Protein AF-A0A822D281-F1 (afdb_monomer)

pLDDT: mean 79.09, std 17.86, range [43.78, 98.06]

Nearest PDB structures (foldseek):
  8pnp-assembly1_B  TM=7.720E-01  e=4.452E+00  Influenza A virus (A/Zhejiang/DTID-ZJU01/2013(H7N9))
  8rmr-assembly1_B  TM=7.589E-01  e=4.452E+00  Influenza A virus (A/Zhejiang/DTID-ZJU01/2013(H7N9))
  8r3l-assembly1_B  TM=7.722E-01  e=6.696E+00  Influenza A virus (A/Zhejiang/DTID-ZJU01/2013(H7N9))

Foldseek 3Di:
DPDDVLVVVLVVQLVVLVVCVVVVVDDPVVSVVSNDDPVVSVVCVVPPPPPPPPPPPPPPDDDD

Secondary structure (DSSP, 8-state):
----HHHHHHHHHHHHHHHHHHTTSS-HHHHHHHS--HHHHHHHHHH-----------------

Radius of gyration: 19.82 Å; Cα contacts (8 Å, |Δi|>4): 18; chains: 1; bounding box: 36×54×40 Å

Structure (mmCIF, N/CA/C/O backbone):
data_AF-A0A822D281-F1
#
_entry.id   AF-A0A822D281-F1
#
loop_
_atom_site.group_PDB
_atom_site.id
_atom_site.type_symbol
_atom_site.label_atom_id
_atom_site.label_alt_id
_atom_site.label_comp_id
_atom_site.label_asym_id
_atom_site.label_entity_id
_atom_site.label_seq_id
_atom_site.pdbx_PDB_ins_code
_atom_site.Cartn_x
_atom_site.Cartn_y
_atom_site.Cartn_z
_atom_site.occupancy
_atom_site.B_iso_or_equiv
_atom_site.auth_seq_id
_atom_site.auth_comp_id
_atom_site.auth_asym_id
_atom_site.auth_atom_id
_atom_site.pdbx_PDB_model_num
ATOM 1 N N . LEU A 1 1 ? 26.369 -5.882 -1.795 1.00 47.03 1 LEU A N 1
ATOM 2 C CA . LEU A 1 1 ? 25.020 -5.408 -1.426 1.00 47.03 1 LEU A CA 1
ATOM 3 C C . LEU A 1 1 ? 24.527 -4.470 -2.520 1.00 47.03 1 LEU A C 1
ATOM 5 O O . LEU A 1 1 ? 24.902 -3.307 -2.520 1.00 47.03 1 LEU A O 1
ATOM 9 N N . SER A 1 2 ? 23.767 -4.972 -3.493 1.00 54.84 2 SER A N 1
ATOM 10 C CA . SER A 1 2 ? 23.055 -4.106 -4.435 1.00 54.84 2 SER A CA 1
ATOM 11 C C . SER A 1 2 ? 21.781 -3.627 -3.740 1.00 54.84 2 SER A C 1
ATOM 13 O O . SER A 1 2 ? 20.800 -4.369 -3.675 1.00 54.84 2 SER A O 1
ATOM 15 N N . SER A 1 3 ? 21.802 -2.434 -3.147 1.00 64.00 3 SER A N 1
ATOM 16 C CA . SER A 1 3 ? 20.543 -1.812 -2.737 1.00 64.00 3 SER A CA 1
ATOM 17 C C . SER A 1 3 ? 19.740 -1.513 -4.004 1.00 64.00 3 SER A C 1
ATOM 19 O O . SER A 1 3 ? 20.236 -0.839 -4.908 1.00 64.00 3 SER A O 1
ATOM 21 N N . ASN A 1 4 ? 18.532 -2.071 -4.095 1.00 77.75 4 ASN A N 1
ATOM 22 C CA . ASN A 1 4 ? 17.579 -1.667 -5.113 1.00 77.75 4 ASN A CA 1
ATOM 23 C C . ASN A 1 4 ? 16.754 -0.507 -4.527 1.00 77.75 4 ASN A C 1
ATOM 25 O O . ASN A 1 4 ? 15.937 -0.759 -3.635 1.00 77.75 4 ASN A O 1
ATOM 29 N N . PRO A 1 5 ? 16.920 0.734 -5.020 1.00 80.94 5 PRO 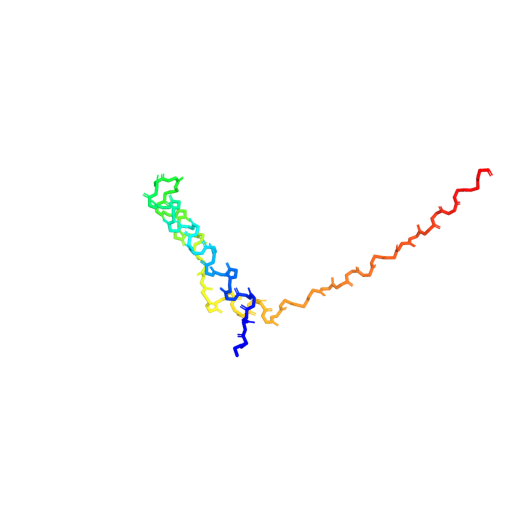A N 1
ATOM 30 C CA . PRO A 1 5 ? 16.202 1.895 -4.495 1.00 80.94 5 PRO A CA 1
ATOM 31 C C . PRO A 1 5 ? 14.676 1.740 -4.584 1.00 80.94 5 PRO A C 1
ATOM 33 O O . PRO A 1 5 ? 13.953 2.312 -3.771 1.00 80.94 5 PRO A O 1
ATOM 36 N N . PHE A 1 6 ? 14.170 0.927 -5.518 1.00 84.50 6 PHE A N 1
ATOM 37 C CA . PHE A 1 6 ? 12.749 0.594 -5.586 1.00 84.50 6 PHE A CA 1
ATOM 38 C C . PHE A 1 6 ? 12.275 -0.171 -4.342 1.00 84.50 6 PHE A C 1
ATOM 40 O O . PHE A 1 6 ? 11.256 0.193 -3.756 1.00 84.50 6 PHE A O 1
ATOM 47 N N . ASN A 1 7 ? 13.029 -1.184 -3.900 1.00 86.00 7 ASN A N 1
ATOM 48 C CA . ASN A 1 7 ? 12.678 -1.960 -2.708 1.00 86.00 7 ASN A CA 1
ATOM 49 C C . ASN A 1 7 ? 12.682 -1.079 -1.454 1.00 86.00 7 ASN A C 1
ATOM 51 O O . ASN A 1 7 ? 11.766 -1.173 -0.645 1.00 86.00 7 ASN A O 1
ATOM 55 N N . GLU A 1 8 ? 13.650 -0.167 -1.329 1.00 88.56 8 GLU A N 1
ATOM 56 C CA . GLU A 1 8 ? 13.696 0.757 -0.190 1.00 88.56 8 GLU A CA 1
ATOM 57 C C . GLU A 1 8 ? 12.471 1.680 -0.127 1.00 88.56 8 GLU A C 1
ATOM 59 O O . GLU A 1 8 ? 11.935 1.940 0.952 1.00 88.56 8 GLU A O 1
ATOM 64 N N . ILE A 1 9 ? 12.024 2.199 -1.275 1.00 89.81 9 ILE A N 1
ATOM 65 C CA . ILE A 1 9 ? 10.836 3.057 -1.341 1.00 89.81 9 ILE A CA 1
ATOM 66 C C . ILE A 1 9 ? 9.577 2.240 -1.048 1.00 89.81 9 ILE A C 1
ATOM 68 O O . ILE A 1 9 ? 8.731 2.687 -0.272 1.00 89.81 9 ILE A O 1
ATOM 72 N N . LEU A 1 10 ? 9.466 1.041 -1.624 1.00 91.31 10 LEU A N 1
ATOM 73 C CA . LEU A 1 10 ? 8.334 0.148 -1.399 1.00 91.31 10 LEU A CA 1
ATOM 74 C C . LEU A 1 10 ? 8.175 -0.185 0.090 1.00 91.31 10 LEU A C 1
ATOM 76 O O . LEU A 1 10 ? 7.083 -0.037 0.644 1.00 91.31 10 LEU A O 1
ATOM 80 N N . ASP A 1 11 ? 9.270 -0.548 0.757 1.00 92.88 11 ASP A N 1
ATOM 81 C CA . ASP A 1 11 ? 9.266 -0.876 2.182 1.00 92.88 11 ASP A CA 1
ATOM 82 C C . ASP A 1 11 ? 8.835 0.330 3.037 1.00 92.88 11 ASP A C 1
ATOM 84 O O . ASP A 1 11 ? 8.024 0.183 3.956 1.00 92.88 11 ASP A O 1
ATOM 88 N N . LYS A 1 12 ? 9.292 1.548 2.703 1.00 95.12 12 LYS A N 1
ATOM 89 C CA . LYS A 1 12 ? 8.870 2.787 3.387 1.00 95.12 12 LYS A CA 1
ATOM 90 C C . LYS A 1 12 ? 7.373 3.062 3.232 1.00 95.12 12 LYS A C 1
ATOM 92 O O . LYS A 1 12 ? 6.724 3.464 4.200 1.00 95.12 12 LYS A O 1
ATOM 97 N N . VAL A 1 13 ? 6.808 2.838 2.044 1.00 95.06 13 VAL A N 1
ATOM 98 C CA . VAL A 1 13 ? 5.364 3.010 1.799 1.00 95.0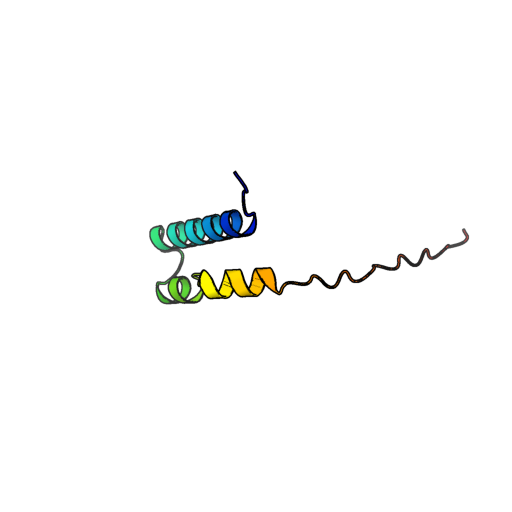6 13 VAL A CA 1
ATOM 99 C C . VAL A 1 13 ? 4.555 2.014 2.630 1.00 95.06 13 VAL A C 1
ATOM 101 O O . VAL A 1 13 ? 3.603 2.410 3.305 1.00 95.06 13 VAL A O 1
ATOM 104 N N . ILE A 1 14 ? 4.965 0.744 2.654 1.00 95.88 14 ILE A N 1
ATOM 105 C CA . ILE A 1 14 ? 4.308 -0.296 3.459 1.00 95.88 14 ILE A CA 1
ATOM 106 C C . ILE A 1 14 ? 4.361 0.064 4.952 1.00 95.88 14 ILE A C 1
ATOM 108 O O . ILE A 1 14 ? 3.342 0.005 5.644 1.00 95.88 14 ILE A O 1
ATOM 112 N N . GLN A 1 15 ? 5.520 0.501 5.457 1.00 97.44 15 GLN A N 1
ATOM 113 C CA . GLN A 1 15 ? 5.669 0.943 6.850 1.00 97.44 15 GLN A CA 1
ATOM 114 C C . GLN A 1 15 ? 4.748 2.121 7.200 1.00 97.44 15 GLN A C 1
ATOM 116 O O . GLN A 1 15 ? 4.137 2.135 8.276 1.00 97.44 15 GLN A O 1
ATOM 121 N N . LEU A 1 16 ? 4.610 3.094 6.296 1.00 97.19 16 LEU A N 1
ATOM 122 C CA . LEU A 1 16 ? 3.707 4.226 6.479 1.00 97.19 16 LEU A CA 1
ATOM 123 C C . LEU A 1 16 ? 2.247 3.764 6.576 1.00 97.19 16 LEU A C 1
ATOM 125 O O . LEU A 1 16 ? 1.558 4.127 7.529 1.00 97.19 16 LEU A O 1
ATOM 129 N N . LEU A 1 17 ? 1.782 2.934 5.638 1.00 97.50 17 LEU A N 1
ATOM 130 C CA . LEU A 1 17 ? 0.403 2.432 5.627 1.00 97.50 17 LEU A CA 1
ATOM 131 C C . LEU A 1 17 ? 0.081 1.617 6.884 1.00 97.50 17 LEU A C 1
ATOM 133 O O . LEU A 1 17 ? -0.971 1.822 7.494 1.00 97.50 17 LEU A O 1
ATOM 137 N N . ASN A 1 18 ? 1.012 0.769 7.327 1.00 97.56 18 ASN A N 1
ATOM 138 C CA . ASN A 1 18 ? 0.896 0.032 8.586 1.00 97.56 18 ASN A CA 1
ATOM 139 C C . ASN A 1 18 ? 0.743 0.974 9.784 1.00 97.56 18 ASN A C 1
ATOM 141 O O . ASN A 1 18 ? -0.136 0.780 10.625 1.00 97.56 18 ASN A O 1
ATOM 145 N N . THR A 1 19 ? 1.555 2.032 9.841 1.00 98.06 19 THR A N 1
ATOM 146 C CA . THR A 1 19 ? 1.499 3.029 10.919 1.00 98.06 19 THR A CA 1
ATOM 147 C C . THR A 1 19 ? 0.165 3.774 10.925 1.00 98.06 19 THR A C 1
ATOM 149 O O . THR A 1 19 ? -0.458 3.930 11.978 1.00 98.06 19 THR A O 1
ATOM 152 N N . LEU A 1 20 ? -0.307 4.213 9.756 1.00 97.25 20 LEU A N 1
ATOM 153 C CA . LEU A 1 20 ? -1.588 4.908 9.616 1.00 97.25 20 LEU A CA 1
ATOM 154 C C . LEU A 1 20 ? -2.761 4.007 10.008 1.00 97.25 20 LEU A C 1
ATOM 156 O O . LEU A 1 20 ? -3.691 4.461 10.680 1.00 97.25 20 LEU A O 1
ATOM 160 N N . ARG A 1 21 ? -2.710 2.723 9.635 1.00 96.56 21 ARG A N 1
ATOM 161 C CA . ARG A 1 21 ? -3.736 1.748 10.004 1.00 96.56 21 ARG A CA 1
ATOM 162 C C . ARG A 1 21 ? -3.728 1.453 11.500 1.00 96.56 21 ARG A C 1
ATOM 164 O O . ARG A 1 21 ? -4.797 1.448 12.105 1.00 96.56 21 ARG A O 1
ATOM 171 N N . GLY A 1 22 ? -2.548 1.263 12.093 1.00 96.44 22 GLY A N 1
ATOM 172 C CA . GLY A 1 22 ? -2.382 1.035 13.531 1.00 96.44 22 GLY A CA 1
ATOM 173 C C . GLY A 1 22 ? -2.888 2.200 14.385 1.00 96.44 22 GLY A C 1
ATOM 174 O O . GLY A 1 22 ? -3.435 1.980 15.460 1.00 96.44 22 GLY A O 1
ATOM 175 N N . LYS A 1 23 ? -2.789 3.433 13.874 1.00 97.31 23 LYS A N 1
ATOM 176 C CA . LYS A 1 23 ? -3.339 4.646 14.506 1.00 97.31 23 LYS A CA 1
ATOM 177 C C . LYS A 1 23 ? -4.794 4.953 14.119 1.00 97.31 23 LYS A C 1
ATOM 179 O O . LYS A 1 23 ? -5.326 5.972 14.542 1.00 97.31 23 LYS A O 1
ATOM 184 N N . ILE A 1 24 ? -5.442 4.093 13.324 1.00 95.06 24 ILE A N 1
ATOM 185 C CA . ILE A 1 24 ? -6.841 4.235 12.872 1.00 95.06 24 ILE A CA 1
ATOM 186 C C . ILE A 1 24 ? -7.074 5.537 12.069 1.00 95.06 24 ILE A C 1
ATOM 188 O O . ILE A 1 24 ? -8.196 6.015 11.928 1.00 95.06 24 ILE A O 1
ATOM 192 N N . PHE A 1 25 ? -6.025 6.102 11.466 1.00 97.50 25 PHE A N 1
ATOM 193 C CA . PHE A 1 25 ? -6.158 7.273 10.590 1.00 97.50 25 PHE A CA 1
ATOM 194 C C . PHE A 1 25 ? -6.768 6.928 9.230 1.00 97.50 25 PHE A C 1
ATOM 196 O O . PHE A 1 25 ? -7.329 7.796 8.566 1.00 97.50 25 PHE A O 1
ATOM 203 N N . ILE A 1 26 ? -6.685 5.658 8.827 1.00 97.00 26 ILE A N 1
ATOM 204 C CA . ILE A 1 26 ? -7.291 5.142 7.599 1.00 97.00 26 ILE A CA 1
ATOM 205 C C . ILE A 1 26 ? -8.193 3.942 7.891 1.00 97.00 26 ILE A C 1
ATOM 207 O O . ILE A 1 26 ? -7.929 3.102 8.767 1.00 97.00 26 ILE A O 1
ATOM 211 N N . ARG A 1 27 ? -9.284 3.846 7.127 1.00 97.31 27 ARG A N 1
ATOM 212 C CA . ARG A 1 27 ? -10.206 2.708 7.180 1.00 97.31 27 ARG A CA 1
ATOM 213 C C . ARG A 1 27 ? -9.564 1.477 6.541 1.00 97.31 27 ARG A C 1
ATOM 215 O O . ARG A 1 27 ? -8.682 1.591 5.696 1.00 97.31 27 ARG A O 1
ATOM 222 N N . LYS A 1 28 ? -10.046 0.288 6.922 1.00 95.81 28 LYS A N 1
ATOM 223 C CA . LYS A 1 28 ? -9.550 -0.996 6.396 1.00 95.81 28 LYS A CA 1
ATOM 224 C C . LYS A 1 28 ? -9.579 -1.040 4.861 1.00 95.81 28 LYS A C 1
ATOM 226 O O . LYS A 1 28 ? -8.568 -1.370 4.261 1.00 95.81 28 LYS A O 1
ATOM 231 N N . TRP A 1 29 ? -10.682 -0.611 4.249 1.00 97.06 29 TRP A N 1
ATOM 232 C CA . TRP A 1 29 ? -10.815 -0.605 2.789 1.00 97.06 29 TRP A CA 1
ATOM 233 C C . TRP A 1 29 ? -9.813 0.335 2.098 1.00 97.06 29 TRP A C 1
ATOM 235 O O . TRP A 1 29 ? -9.309 0.004 1.033 1.0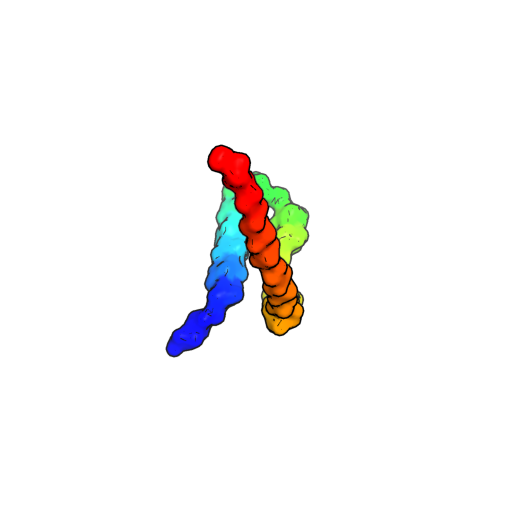0 97.06 29 TRP A O 1
ATOM 245 N N . GLN A 1 30 ? -9.482 1.482 2.709 1.00 96.31 30 GLN A N 1
ATOM 246 C CA . GLN A 1 30 ? -8.483 2.413 2.164 1.00 96.31 30 GLN A CA 1
ATOM 247 C C . GLN A 1 30 ? -7.093 1.793 2.227 1.00 96.31 30 GLN A C 1
ATOM 249 O O . GLN A 1 30 ? -6.356 1.830 1.252 1.00 96.31 30 GLN A O 1
ATOM 254 N N . TYR A 1 31 ? -6.757 1.186 3.365 1.00 97.38 31 TYR A N 1
ATOM 255 C CA . TYR A 1 31 ? -5.503 0.464 3.531 1.00 97.38 31 TYR A CA 1
ATOM 256 C C . TYR A 1 31 ? -5.351 -0.646 2.481 1.00 97.38 31 TYR A C 1
ATOM 258 O O . TYR A 1 31 ? -4.319 -0.713 1.825 1.00 97.38 31 TYR A O 1
ATOM 266 N N . GLU A 1 32 ? -6.387 -1.460 2.270 1.00 96.12 32 GLU A N 1
ATOM 267 C CA . GLU A 1 32 ? -6.370 -2.548 1.282 1.00 96.12 32 GLU A CA 1
ATOM 268 C C . GLU A 1 32 ? -6.227 -2.037 -0.157 1.00 96.12 32 GLU A C 1
ATOM 270 O O . GLU A 1 32 ? -5.477 -2.623 -0.928 1.00 96.12 32 GLU A O 1
ATOM 275 N N . GLN A 1 33 ? -6.884 -0.928 -0.512 1.00 95.69 33 GLN A N 1
ATOM 276 C CA . GLN A 1 33 ? -6.760 -0.330 -1.848 1.00 95.69 33 GLN A CA 1
ATOM 277 C C . GLN A 1 33 ? -5.415 0.364 -2.092 1.00 95.69 33 GLN A C 1
ATOM 279 O O . GLN A 1 33 ? -4.969 0.446 -3.232 1.00 95.69 33 GLN A O 1
ATOM 284 N N . MET A 1 34 ? -4.789 0.906 -1.046 1.00 94.62 34 MET A N 1
ATOM 285 C CA . MET A 1 34 ? -3.524 1.640 -1.150 1.00 94.62 34 MET A CA 1
ATOM 286 C C . MET A 1 34 ? -2.297 0.738 -1.002 1.00 94.62 34 MET A C 1
ATOM 288 O O . MET A 1 34 ? -1.194 1.170 -1.336 1.00 94.62 34 MET A O 1
ATOM 292 N N . MET A 1 35 ? -2.463 -0.477 -0.471 1.00 95.62 35 MET A N 1
ATOM 293 C CA . MET A 1 35 ? -1.357 -1.403 -0.268 1.00 95.62 35 MET A CA 1
ATOM 294 C C . MET A 1 35 ? -0.770 -1.818 -1.623 1.00 95.62 35 MET A C 1
ATOM 296 O O . MET A 1 35 ? -1.490 -2.375 -2.453 1.00 95.62 35 MET A O 1
ATOM 300 N N . PRO A 1 36 ? 0.523 -1.562 -1.873 1.00 92.19 36 PRO A N 1
ATOM 301 C CA . PRO A 1 36 ? 1.130 -1.894 -3.149 1.00 92.19 36 PRO A CA 1
ATOM 302 C C . PRO A 1 36 ? 1.277 -3.410 -3.306 1.00 92.19 36 PRO A C 1
ATOM 304 O O . P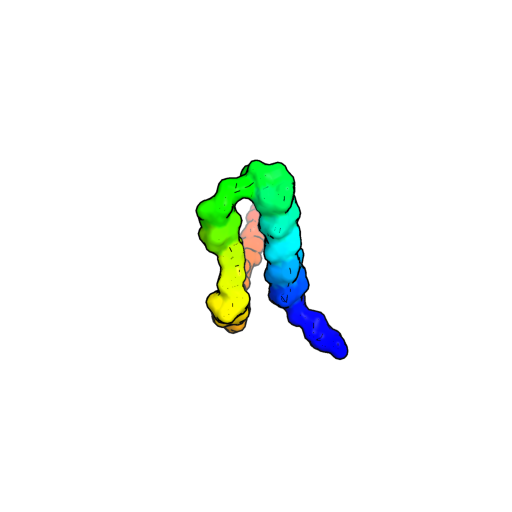RO A 1 36 ? 1.769 -4.102 -2.413 1.00 92.19 36 PRO A O 1
ATOM 307 N N . ASP A 1 37 ? 0.903 -3.917 -4.477 1.00 90.00 37 ASP A N 1
ATOM 308 C CA . ASP A 1 37 ? 1.243 -5.272 -4.901 1.00 90.00 37 ASP A CA 1
ATOM 309 C C . ASP A 1 37 ? 2.689 -5.289 -5.408 1.00 90.00 37 ASP A C 1
ATOM 311 O O . ASP A 1 37 ? 3.025 -4.664 -6.417 1.00 90.00 37 ASP A O 1
ATOM 315 N N . ARG A 1 38 ? 3.551 -6.024 -4.702 1.00 83.75 38 ARG A N 1
ATOM 316 C CA . ARG A 1 38 ? 4.990 -6.084 -4.975 1.00 83.75 38 ARG A CA 1
ATOM 317 C C . ARG A 1 38 ? 5.302 -6.545 -6.398 1.00 83.75 38 ARG A C 1
ATOM 319 O O . ARG A 1 38 ? 6.159 -5.944 -7.039 1.00 83.75 38 ARG A O 1
ATOM 326 N N . THR A 1 39 ? 4.602 -7.562 -6.896 1.00 83.00 39 THR A N 1
ATOM 327 C CA . THR A 1 39 ? 4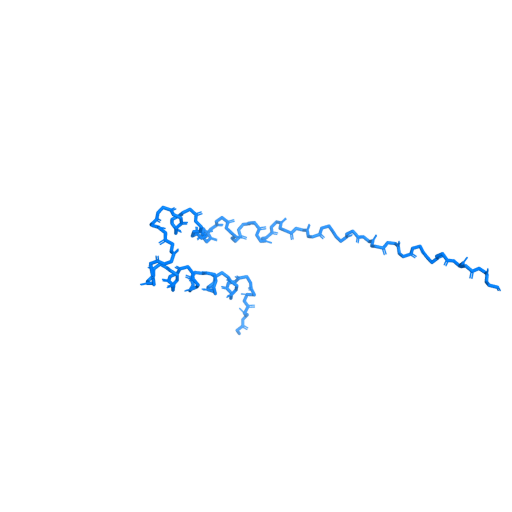.854 -8.136 -8.224 1.00 83.00 39 THR A CA 1
ATOM 328 C C . THR A 1 39 ? 4.465 -7.149 -9.321 1.00 83.00 39 THR A C 1
ATOM 330 O O . THR A 1 39 ? 5.221 -6.935 -10.268 1.00 83.00 39 THR A O 1
ATOM 333 N N . ASN A 1 40 ? 3.322 -6.482 -9.162 1.00 81.06 40 ASN A N 1
ATOM 334 C CA . ASN A 1 40 ? 2.868 -5.470 -10.113 1.00 81.06 40 ASN A CA 1
ATOM 335 C C . ASN A 1 40 ? 3.745 -4.207 -10.088 1.00 81.06 40 ASN A C 1
ATOM 337 O O . ASN A 1 40 ? 4.058 -3.646 -11.141 1.00 81.06 40 ASN A O 1
ATOM 341 N N . CYS A 1 41 ? 4.185 -3.765 -8.908 1.00 81.50 41 CYS A N 1
ATOM 342 C CA . CYS A 1 41 ? 5.043 -2.589 -8.784 1.00 81.50 41 CYS A CA 1
ATOM 343 C C . CYS A 1 41 ? 6.457 -2.826 -9.349 1.00 81.50 41 CYS A C 1
ATOM 345 O O . CYS A 1 41 ? 7.018 -1.919 -9.964 1.00 81.50 41 CYS A O 1
ATOM 347 N N . GLU A 1 42 ? 7.023 -4.027 -9.188 1.00 76.50 42 GLU A N 1
ATOM 348 C CA . GLU A 1 42 ? 8.337 -4.376 -9.744 1.00 76.50 42 GLU A CA 1
ATOM 349 C C . GLU A 1 42 ? 8.317 -4.385 -11.279 1.00 76.50 42 GLU A C 1
ATOM 351 O O . GLU A 1 42 ? 9.199 -3.806 -11.915 1.00 76.50 42 GLU A O 1
ATOM 356 N N . LEU A 1 43 ? 7.257 -4.934 -11.884 1.00 73.81 43 LEU A N 1
ATOM 357 C CA . LEU A 1 43 ? 7.053 -4.875 -13.333 1.00 73.81 43 LEU A CA 1
ATOM 358 C C . LEU A 1 43 ? 6.972 -3.427 -13.829 1.00 73.81 43 LEU A C 1
ATOM 360 O O . LEU A 1 43 ? 7.687 -3.051 -14.755 1.00 73.81 43 LEU A O 1
ATOM 364 N N . ALA A 1 44 ? 6.149 -2.589 -13.196 1.00 70.81 44 ALA A N 1
ATOM 365 C CA . ALA A 1 44 ? 6.012 -1.189 -13.593 1.00 70.81 44 ALA A CA 1
ATOM 366 C C . ALA A 1 44 ? 7.343 -0.418 -13.505 1.00 70.81 44 ALA A C 1
ATOM 368 O O . ALA A 1 44 ? 7.633 0.391 -14.385 1.00 70.81 44 ALA A O 1
ATOM 369 N N . HIS A 1 45 ? 8.170 -0.691 -12.490 1.00 67.44 45 HIS A N 1
ATOM 370 C CA . HIS A 1 45 ? 9.496 -0.085 -12.350 1.00 67.44 45 HIS A CA 1
ATOM 371 C C . HIS A 1 45 ? 10.437 -0.450 -13.509 1.00 67.44 45 HIS A C 1
ATOM 373 O O . HIS A 1 45 ? 11.125 0.429 -14.025 1.00 67.44 45 HIS A O 1
ATOM 379 N N . LEU A 1 46 ? 10.433 -1.709 -13.956 1.00 69.75 46 LEU A N 1
ATOM 380 C CA . LEU A 1 46 ? 11.288 -2.178 -15.055 1.00 69.75 46 LEU A CA 1
ATOM 381 C C . LEU A 1 46 ? 10.918 -1.560 -16.411 1.00 69.75 46 LEU A C 1
ATOM 383 O O . LEU A 1 46 ? 11.792 -1.335 -17.246 1.00 69.75 46 LEU A O 1
ATOM 387 N N . TYR A 1 47 ? 9.636 -1.262 -16.627 1.00 66.12 47 TYR A N 1
ATOM 388 C CA . TYR A 1 47 ? 9.140 -0.639 -17.861 1.00 66.12 47 TYR A CA 1
ATOM 389 C C . TYR A 1 47 ? 8.981 0.880 -17.759 1.00 66.12 47 TYR A C 1
ATOM 391 O O . TYR A 1 47 ? 8.571 1.525 -18.730 1.00 66.12 47 TYR A O 1
ATOM 399 N N . PHE A 1 48 ? 9.330 1.476 -16.615 1.00 66.06 48 PHE A N 1
ATOM 400 C CA . PHE A 1 48 ? 9.379 2.921 -16.468 1.00 66.06 48 PHE A CA 1
ATOM 401 C C . PHE A 1 48 ? 10.589 3.453 -17.236 1.00 66.06 48 PHE A C 1
ATOM 403 O O . PHE A 1 48 ? 11.680 3.616 -16.700 1.00 66.06 48 PHE A O 1
ATOM 410 N N . ASN A 1 49 ? 10.392 3.703 -18.528 1.00 62.16 49 ASN A N 1
ATOM 411 C CA . ASN A 1 49 ? 11.332 4.435 -19.356 1.00 62.16 49 ASN A CA 1
ATOM 412 C C . ASN A 1 49 ? 10.974 5.922 -19.233 1.00 62.16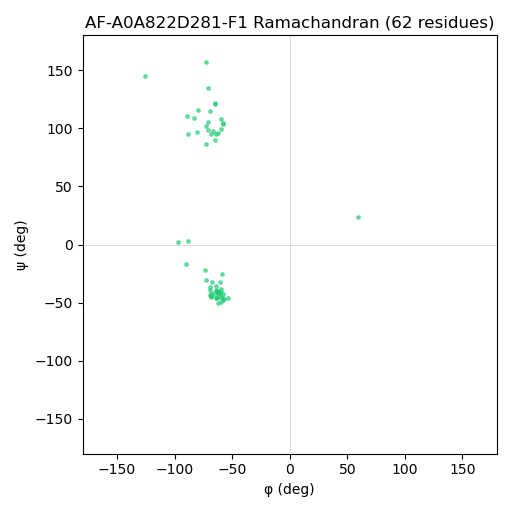 49 ASN A C 1
ATOM 414 O O . ASN A 1 49 ? 10.047 6.364 -19.926 1.00 62.16 49 ASN A O 1
ATOM 418 N N . PRO A 1 50 ? 11.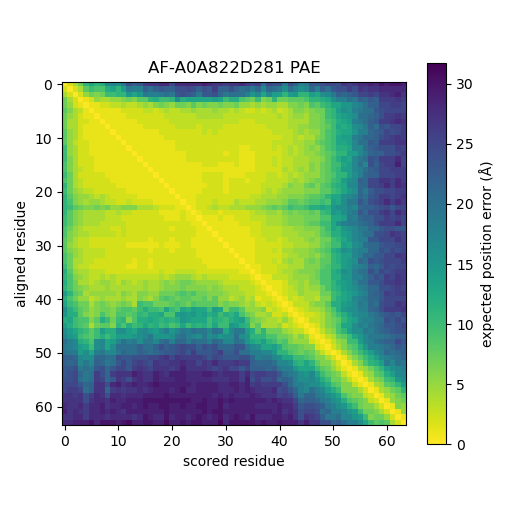611 6.700 -18.332 1.00 62.81 50 PRO A N 1
ATOM 419 C CA . PRO A 1 50 ? 11.325 8.117 -18.237 1.00 62.81 50 PRO A CA 1
ATOM 420 C C . PRO A 1 50 ? 11.655 8.718 -19.597 1.00 62.81 50 PRO A C 1
ATOM 422 O O . PRO A 1 50 ? 12.822 8.832 -19.974 1.00 62.81 50 PRO A O 1
ATOM 425 N N . LYS A 1 51 ? 10.623 9.100 -20.359 1.00 60.75 51 LYS A N 1
ATOM 426 C CA . LYS A 1 51 ? 10.820 9.981 -21.502 1.00 60.75 51 LYS A CA 1
ATOM 427 C C . LYS A 1 51 ? 11.413 11.248 -20.915 1.00 60.75 51 LYS A C 1
ATOM 429 O O . LYS A 1 51 ? 10.706 12.064 -20.329 1.00 60.75 51 LYS A O 1
ATOM 434 N N . THR A 1 52 ? 12.728 11.375 -21.013 1.00 60.31 52 THR A N 1
ATOM 435 C CA . THR A 1 52 ? 13.429 12.612 -20.730 1.00 60.31 52 THR A CA 1
ATOM 436 C C . THR A 1 52 ? 12.944 13.585 -21.787 1.00 60.31 52 THR A C 1
ATOM 438 O O . THR A 1 52 ? 13.455 13.646 -22.904 1.00 60.31 52 THR A O 1
ATOM 441 N N . HIS A 1 53 ? 11.868 14.303 -21.473 1.00 58.25 53 HIS A N 1
ATOM 442 C CA . HIS A 1 53 ? 11.494 15.477 -22.231 1.00 58.25 53 HIS A CA 1
ATOM 443 C C . HIS A 1 53 ? 12.706 16.400 -22.147 1.00 58.25 53 HIS A C 1
ATOM 445 O O . HIS A 1 53 ? 12.993 16.960 -21.090 1.00 58.25 53 HIS A O 1
ATOM 451 N N . LYS A 1 54 ? 13.486 16.475 -23.233 1.00 57.00 54 LYS A N 1
ATOM 452 C CA . LYS A 1 54 ? 14.571 17.443 -23.355 1.00 57.00 54 LYS A CA 1
ATOM 453 C C . LYS A 1 54 ? 13.922 18.809 -23.193 1.00 57.00 54 LYS A C 1
ATOM 455 O O . LYS A 1 54 ? 13.211 19.265 -24.085 1.00 57.00 54 LYS A O 1
ATOM 460 N N . VAL A 1 55 ? 14.109 19.424 -22.032 1.00 61.91 55 VAL A N 1
ATOM 461 C CA . VAL A 1 55 ? 13.708 20.807 -21.806 1.00 61.91 55 VAL A CA 1
ATOM 462 C C . VAL A 1 55 ? 14.641 21.646 -22.671 1.00 61.91 55 VAL A C 1
ATOM 464 O O . VAL A 1 55 ? 15.783 21.911 -22.301 1.00 61.91 55 VAL A O 1
ATOM 467 N N . THR A 1 56 ? 14.196 21.995 -23.877 1.00 58.91 56 THR A N 1
ATOM 468 C CA . THR A 1 56 ? 14.903 22.964 -24.709 1.00 58.91 56 THR A CA 1
ATOM 469 C C . THR A 1 56 ? 14.716 24.323 -24.049 1.00 58.91 56 THR A C 1
ATOM 471 O O . THR A 1 56 ? 13.669 24.950 -24.191 1.00 58.91 56 THR A O 1
ATOM 474 N N . PHE A 1 57 ? 15.714 24.766 -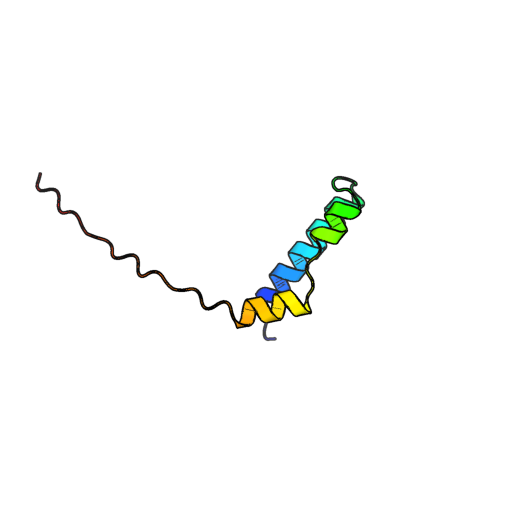23.285 1.00 58.09 57 PHE A N 1
ATOM 475 C CA . PHE A 1 57 ? 15.776 26.135 -22.786 1.00 58.09 57 PHE A CA 1
ATOM 476 C C . PHE A 1 57 ? 15.898 27.083 -23.986 1.00 58.09 57 PHE A C 1
ATOM 478 O O . PHE A 1 57 ? 16.991 27.328 -24.496 1.00 58.09 57 PHE A O 1
ATOM 485 N N . LEU A 1 58 ? 14.769 27.608 -24.458 1.00 54.31 58 LEU A N 1
ATOM 486 C CA . LEU A 1 58 ? 14.745 28.763 -25.347 1.00 54.31 58 LEU A CA 1
ATOM 487 C C . LEU A 1 58 ? 15.261 29.962 -24.540 1.00 54.31 58 LEU A C 1
ATOM 489 O O . LEU A 1 58 ? 14.528 30.563 -23.758 1.00 54.31 58 LEU A O 1
ATOM 493 N N . LYS A 1 59 ? 16.552 30.282 -24.693 1.00 49.25 59 LYS A N 1
ATOM 494 C CA . LYS A 1 59 ? 17.114 31.564 -24.25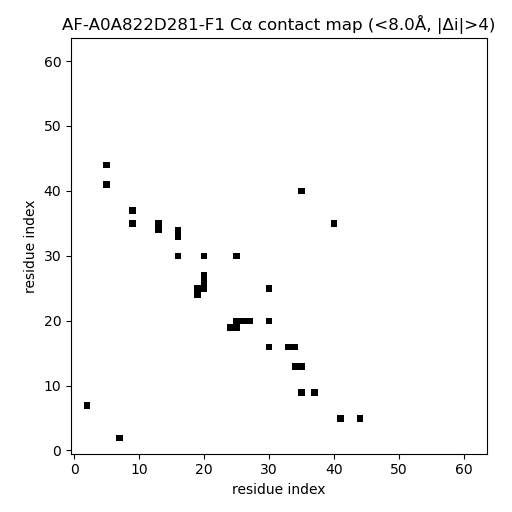2 1.00 49.25 59 LYS A CA 1
ATOM 495 C C . LYS A 1 59 ? 16.421 32.671 -25.044 1.00 49.25 59 LYS A C 1
ATOM 497 O O . LYS A 1 59 ? 16.817 32.972 -26.167 1.00 49.25 59 LYS A O 1
ATOM 502 N N . VAL A 1 60 ? 15.385 33.269 -24.467 1.00 53.53 60 VAL A N 1
ATOM 503 C CA . VAL A 1 60 ? 14.852 34.542 -24.949 1.00 53.53 60 VAL A CA 1
ATOM 504 C C . VAL A 1 60 ? 15.863 35.612 -24.544 1.00 53.53 60 VAL A C 1
ATOM 506 O O . VAL A 1 60 ? 15.955 35.978 -23.375 1.00 53.53 60 VAL A O 1
ATOM 509 N N . PHE A 1 61 ? 16.675 36.067 -25.498 1.00 50.00 61 PHE A N 1
ATOM 510 C CA . PHE A 1 61 ? 17.459 37.285 -25.328 1.00 50.00 61 PHE A CA 1
ATOM 511 C C . PHE A 1 61 ? 16.492 38.470 -25.367 1.00 50.00 61 PHE A C 1
ATOM 513 O O . PHE A 1 61 ? 15.981 38.828 -26.425 1.00 50.00 61 PHE A O 1
ATOM 520 N N . VAL A 1 62 ? 16.226 39.058 -24.204 1.00 45.28 62 VAL A N 1
ATOM 521 C CA . VAL A 1 62 ? 15.644 40.398 -24.112 1.00 45.28 62 VAL A CA 1
ATOM 522 C C . VAL A 1 62 ? 16.813 41.372 -24.239 1.00 45.28 62 VAL A C 1
ATOM 524 O O . VAL A 1 62 ? 17.657 41.429 -23.347 1.00 45.28 62 VAL A O 1
ATOM 527 N N . ASN A 1 63 ? 16.905 42.075 -25.371 1.00 43.78 63 ASN A N 1
ATOM 528 C CA . ASN A 1 63 ? 17.783 43.239 -25.489 1.00 43.78 63 ASN A CA 1
ATOM 529 C C . ASN A 1 63 ? 17.189 44.351 -24.617 1.00 43.78 63 ASN A C 1
ATOM 531 O O . ASN A 1 63 ? 16.070 44.795 -24.882 1.00 43.78 63 ASN A O 1
ATOM 535 N N . ILE A 1 64 ? 17.922 44.726 -23.568 1.00 49.00 64 ILE A N 1
ATOM 536 C CA . ILE A 1 64 ? 17.733 45.972 -22.814 1.00 49.00 64 ILE A CA 1
ATOM 537 C C . ILE A 1 64 ? 18.543 47.054 -23.519 1.00 49.00 64 ILE A C 1
ATOM 539 O O . ILE A 1 64 ? 19.694 46.740 -23.900 1.00 49.00 64 ILE A O 1
#

Organism: NCBI:txid392032

Mean predicted aligned error: 11.46 Å

Solvent-accessible surface area (backbone atoms only — not comparable to full-atom values): 4249 Å² total; per-residue (Å²): 134,86,81,53,71,66,58,59,51,51,52,51,52,54,54,48,53,51,52,36,45,77,70,62,77,44,55,71,69,55,50,64,73,66,55,81,55,66,72,62,51,53,53,51,58,76,67,60,72,79,78,76,74,78,80,76,80,77,80,78,81,77,86,126

Sequence (64 aa):
LSSNPFNEILDKVIQLLNTLRGKIFIRKWQYEQMMPDRTNCELAHLYFNPKTHKVTFLKVFVNI